Protein AF-A0A877P936-F1 (afdb_monomer)

Sequence (48 aa):
LRMSGGDHIHSGTVVGKLEGEREITLGFVDLLRDDFVEKDRSRGIYFT

pLDDT: mean 97.95, std 0.93, range [92.75, 98.56]

Structure (mmCIF, N/CA/C/O backbone):
data_AF-A0A877P936-F1
#
_entry.id   AF-A0A877P936-F1
#
loop_
_atom_site.group_PDB
_atom_site.id
_atom_site.type_symbol
_atom_site.label_atom_id
_atom_site.label_alt_id
_atom_site.label_comp_id
_atom_site.label_asym_id
_atom_site.label_entity_id
_atom_site.label_seq_id
_atom_site.pdbx_PDB_ins_code
_atom_site.Cartn_x
_atom_site.Cartn_y
_atom_site.Cartn_z
_atom_site.occupancy
_atom_site.B_iso_or_equiv
_atom_site.auth_seq_id
_atom_site.auth_comp_id
_atom_site.auth_asym_id
_atom_site.auth_atom_id
_atom_site.pdbx_PDB_model_num
ATOM 1 N N . LEU A 1 1 ? 2.639 8.861 -6.978 1.00 92.75 1 LEU A N 1
ATOM 2 C CA . LEU A 1 1 ? 2.780 8.349 -8.360 1.00 92.75 1 LEU A CA 1
ATOM 3 C C . LEU A 1 1 ? 1.438 8.188 -9.071 1.00 92.75 1 LEU A C 1
ATOM 5 O O . LEU A 1 1 ? 1.350 8.657 -10.194 1.00 92.75 1 LEU A O 1
ATOM 9 N N . ARG A 1 2 ? 0.400 7.609 -8.436 1.00 96.75 2 ARG A N 1
ATOM 10 C CA . ARG A 1 2 ? -0.942 7.439 -9.038 1.00 96.75 2 ARG A CA 1
ATOM 11 C C . ARG A 1 2 ? -1.485 8.723 -9.685 1.00 96.75 2 ARG A C 1
ATOM 13 O O . ARG A 1 2 ? -1.717 8.745 -10.883 1.00 96.75 2 ARG A O 1
ATOM 20 N N . MET A 1 3 ? -1.555 9.825 -8.933 1.00 97.50 3 MET A N 1
ATOM 21 C CA . MET A 1 3 ? -2.015 11.128 -9.454 1.00 97.50 3 MET A CA 1
ATOM 22 C C . MET A 1 3 ? -1.110 11.727 -10.539 1.00 97.50 3 MET A C 1
ATOM 24 O O . MET A 1 3 ? -1.559 12.522 -11.353 1.00 97.50 3 MET A O 1
ATOM 28 N N . SER A 1 4 ? 0.173 11.361 -10.541 1.00 98.19 4 SER A N 1
ATOM 29 C CA . SER A 1 4 ? 1.141 11.797 -11.550 1.00 98.19 4 SER A CA 1
ATOM 30 C C . SER A 1 4 ? 1.033 10.992 -12.853 1.00 9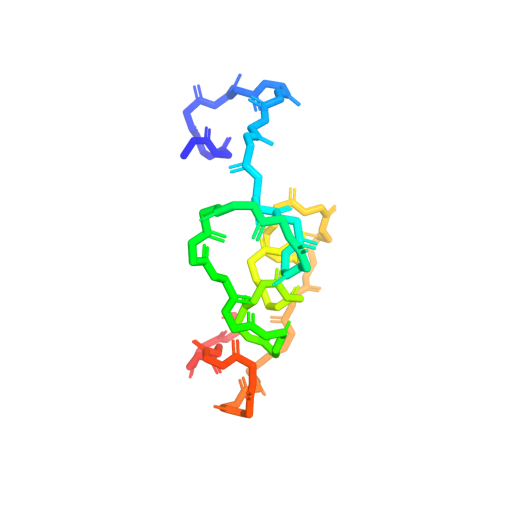8.19 4 SER A C 1
ATOM 32 O O . SER A 1 4 ? 1.702 11.350 -13.814 1.00 98.19 4 SER A O 1
ATOM 34 N N . GLY A 1 5 ? 0.232 9.916 -12.882 1.00 98.00 5 GLY A N 1
ATOM 35 C CA . GLY A 1 5 ? -0.001 9.085 -14.068 1.00 98.00 5 GLY A CA 1
ATOM 36 C C . GLY A 1 5 ? 1.026 7.975 -14.302 1.00 98.00 5 GLY A C 1
ATOM 37 O O . GLY A 1 5 ? 1.290 7.639 -15.447 1.00 98.00 5 GLY A O 1
ATOM 38 N N . GLY A 1 6 ? 1.657 7.430 -13.255 1.00 98.00 6 GLY A N 1
ATOM 39 C CA . GLY A 1 6 ? 2.552 6.278 -13.423 1.00 98.00 6 GLY A CA 1
ATOM 40 C C . GLY A 1 6 ? 1.791 4.953 -13.480 1.00 98.00 6 GLY A C 1
ATOM 41 O O . GLY A 1 6 ? 1.023 4.660 -12.566 1.00 98.00 6 GLY A O 1
ATOM 42 N N . ASP A 1 7 ? 2.063 4.143 -14.503 1.00 98.00 7 ASP A N 1
ATOM 43 C CA . ASP A 1 7 ? 1.362 2.871 -14.741 1.00 98.00 7 ASP A CA 1
ATOM 44 C C . ASP A 1 7 ? 1.805 1.737 -13.799 1.00 98.00 7 ASP A C 1
ATOM 46 O O . ASP A 1 7 ? 1.010 0.875 -13.432 1.00 98.00 7 ASP A O 1
ATOM 50 N N . HIS A 1 8 ? 3.076 1.738 -13.375 1.00 98.38 8 HIS A N 1
ATOM 51 C CA . HIS A 1 8 ? 3.642 0.729 -12.475 1.00 98.38 8 HIS A CA 1
ATOM 52 C C . HIS A 1 8 ? 4.465 1.364 -11.3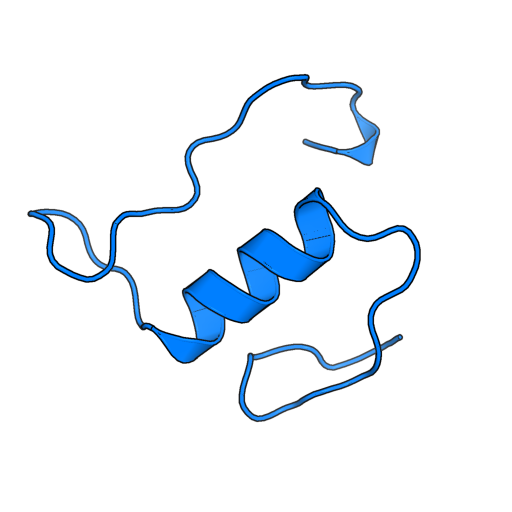51 1.00 98.38 8 HIS A C 1
ATOM 54 O O . HIS A 1 8 ? 5.200 2.332 -11.558 1.00 98.38 8 HIS A O 1
ATOM 60 N N . ILE A 1 9 ? 4.394 0.768 -10.160 1.00 97.81 9 ILE A N 1
ATOM 61 C CA . ILE A 1 9 ? 5.193 1.151 -8.993 1.00 97.81 9 ILE A CA 1
ATOM 62 C C . ILE A 1 9 ? 5.575 -0.082 -8.178 1.00 97.81 9 ILE A C 1
ATOM 64 O O . ILE A 1 9 ? 4.805 -1.031 -8.068 1.00 97.81 9 ILE A O 1
ATOM 68 N N . HIS A 1 10 ? 6.767 -0.060 -7.585 1.00 98.06 10 HIS A N 1
ATOM 69 C CA . HIS A 1 10 ? 7.188 -1.086 -6.638 1.00 98.06 10 HIS A CA 1
ATOM 70 C C . HIS A 1 10 ? 6.530 -0.822 -5.279 1.00 98.06 10 HIS A C 1
ATOM 72 O O . HIS A 1 10 ? 6.714 0.252 -4.709 1.00 98.06 10 HIS A O 1
ATOM 78 N N . SER A 1 11 ? 5.795 -1.800 -4.754 1.00 97.12 11 SER A N 1
ATOM 79 C CA . SER A 1 11 ? 5.067 -1.708 -3.479 1.00 97.12 11 SER A CA 1
ATOM 80 C C . SER A 1 11 ? 5.668 -2.567 -2.360 1.00 97.12 11 SER A C 1
ATOM 82 O O . SER A 1 11 ? 5.046 -2.736 -1.323 1.00 97.12 11 SER A O 1
ATOM 84 N N . GLY A 1 12 ? 6.863 -3.129 -2.561 1.00 97.69 12 GLY A N 1
ATOM 85 C CA . GLY A 1 12 ? 7.485 -4.051 -1.609 1.00 97.69 12 GLY A CA 1
ATOM 86 C C . GLY A 1 12 ? 7.024 -5.500 -1.779 1.00 97.69 12 GLY A C 1
ATOM 87 O O . GLY A 1 12 ? 6.137 -5.811 -2.572 1.00 97.69 12 GLY A O 1
ATOM 88 N N . THR A 1 13 ? 7.695 -6.409 -1.070 1.00 97.94 13 THR A N 1
ATOM 89 C CA . THR A 1 13 ? 7.441 -7.863 -1.159 1.00 97.94 13 THR A CA 1
ATOM 90 C C . THR A 1 13 ? 7.111 -8.506 0.183 1.00 97.94 13 THR A C 1
ATOM 92 O O . THR A 1 13 ? 6.776 -9.686 0.202 1.00 97.94 13 THR A O 1
ATOM 95 N N . VAL A 1 14 ? 7.187 -7.751 1.287 1.00 98.19 14 VAL A N 1
ATOM 96 C CA . VAL A 1 14 ? 7.018 -8.188 2.688 1.00 98.19 14 VAL A CA 1
ATOM 97 C C . VAL A 1 14 ? 8.074 -9.195 3.163 1.00 98.19 14 VAL A C 1
ATOM 99 O O . VAL A 1 14 ? 8.726 -8.990 4.178 1.00 98.19 14 VAL A O 1
ATOM 102 N N . VAL A 1 15 ? 8.289 -10.269 2.410 1.00 98.12 15 VAL A N 1
ATOM 103 C CA . VAL A 1 15 ? 9.204 -11.377 2.731 1.00 98.12 15 VAL A CA 1
ATOM 104 C C . VAL A 1 15 ? 10.556 -11.284 2.012 1.00 98.12 15 VAL A C 1
ATOM 106 O O . VAL A 1 15 ? 11.359 -12.213 2.074 1.00 98.12 15 VAL A O 1
ATOM 109 N N . GLY A 1 16 ? 10.794 -10.203 1.266 1.00 98.06 16 GLY A N 1
ATOM 110 C CA . GLY A 1 16 ? 12.032 -9.999 0.520 1.00 98.06 16 GLY A CA 1
ATOM 111 C C . GLY A 1 16 ? 13.169 -9.425 1.362 1.00 98.06 16 GLY A C 1
ATOM 112 O O . GLY A 1 16 ? 13.105 -9.317 2.580 1.00 98.06 16 GLY A O 1
ATOM 113 N N . LYS A 1 17 ? 14.246 -9.027 0.677 1.00 98.44 17 LYS A N 1
ATOM 114 C CA . LYS A 1 17 ? 15.431 -8.437 1.321 1.00 98.44 17 LYS A CA 1
ATOM 115 C C . LYS A 1 17 ? 15.168 -7.043 1.906 1.00 98.44 17 LYS A C 1
ATOM 117 O O . LYS A 1 17 ? 15.852 -6.638 2.842 1.00 98.44 17 LYS A O 1
ATOM 122 N N . LEU A 1 18 ? 14.272 -6.283 1.282 1.00 98.44 18 LEU A N 1
ATOM 123 C CA . LEU A 1 18 ? 13.948 -4.919 1.688 1.00 98.44 18 LEU A CA 1
ATOM 124 C C . LEU A 1 18 ? 12.785 -4.944 2.679 1.00 98.44 18 LEU A C 1
ATOM 126 O O . LEU A 1 18 ? 11.926 -5.817 2.589 1.00 98.44 18 LEU A O 1
ATOM 130 N N . GLU A 1 19 ? 12.782 -3.984 3.601 1.00 98.31 19 GLU A N 1
ATOM 131 C CA . GLU A 1 19 ? 11.733 -3.824 4.609 1.00 98.31 19 GLU A CA 1
ATOM 132 C C . GLU A 1 19 ? 10.344 -3.663 3.965 1.00 98.31 19 GLU A C 1
ATOM 134 O O . GLU A 1 19 ? 10.211 -3.145 2.852 1.00 98.31 19 GLU A O 1
ATOM 139 N N . GLY A 1 20 ? 9.323 -4.158 4.664 1.00 97.31 20 GLY A N 1
ATOM 140 C CA . GLY A 1 20 ? 7.924 -4.019 4.286 1.00 97.31 20 GLY A CA 1
ATOM 141 C C 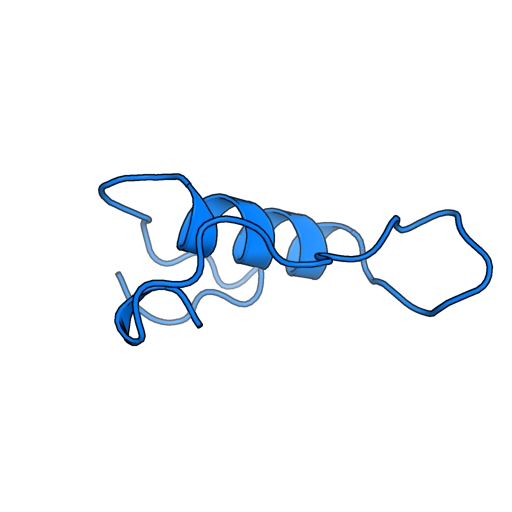. GLY A 1 20 ? 7.010 -4.740 5.272 1.00 97.31 20 GLY A C 1
ATOM 142 O O . GLY A 1 20 ? 6.792 -5.944 5.153 1.00 97.31 20 GLY A O 1
ATOM 143 N N . GLU A 1 21 ? 6.459 -4.015 6.243 1.00 98.31 21 GLU A N 1
ATOM 144 C CA . GLU A 1 21 ? 5.396 -4.531 7.115 1.00 98.31 21 GLU A CA 1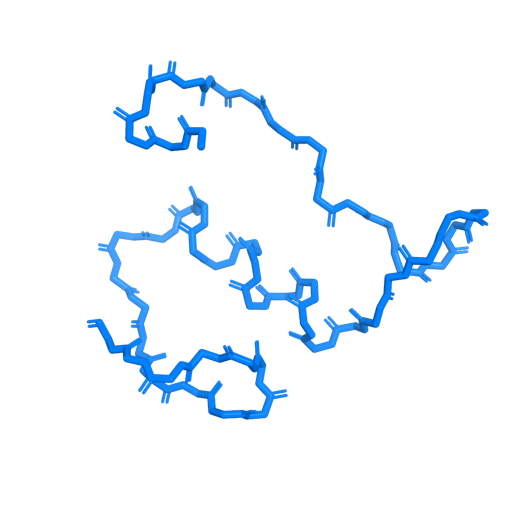
ATOM 145 C C . GLU A 1 21 ? 4.148 -4.914 6.285 1.00 98.31 21 GLU A C 1
ATOM 147 O O . GLU A 1 21 ? 3.798 -4.250 5.301 1.00 98.31 21 GLU A O 1
ATOM 152 N N . ARG A 1 22 ? 3.498 -6.030 6.639 1.00 98.25 22 ARG A N 1
ATOM 153 C CA . ARG A 1 22 ? 2.447 -6.649 5.824 1.00 98.25 22 ARG A CA 1
ATOM 154 C C . ARG A 1 22 ? 1.193 -5.782 5.718 1.00 98.25 22 ARG A C 1
ATOM 156 O O . ARG A 1 22 ? 0.708 -5.590 4.603 1.00 98.25 22 ARG A O 1
ATOM 163 N N . GLU A 1 23 ? 0.652 -5.300 6.832 1.00 98.44 23 GLU A N 1
ATOM 164 C CA . GLU A 1 23 ? -0.605 -4.540 6.833 1.00 98.44 23 GLU A CA 1
ATOM 165 C C . GLU A 1 23 ? -0.442 -3.175 6.162 1.00 98.44 23 GLU A C 1
ATOM 167 O O . GLU A 1 23 ? -1.309 -2.759 5.391 1.00 98.44 23 GLU A O 1
ATOM 172 N N . ILE A 1 24 ? 0.708 -2.526 6.354 1.00 98.12 24 ILE A N 1
ATOM 173 C CA . ILE A 1 24 ? 1.046 -1.283 5.650 1.00 98.12 24 ILE A CA 1
ATOM 174 C C . ILE A 1 24 ? 1.172 -1.533 4.141 1.00 98.12 24 ILE A C 1
ATOM 176 O O . ILE A 1 24 ? 0.644 -0.762 3.336 1.00 98.12 24 ILE A O 1
ATOM 180 N N . THR A 1 25 ? 1.836 -2.622 3.737 1.00 98.50 25 THR A N 1
ATOM 181 C CA . THR A 1 25 ? 1.991 -2.969 2.314 1.00 98.50 25 THR A CA 1
ATOM 182 C C . THR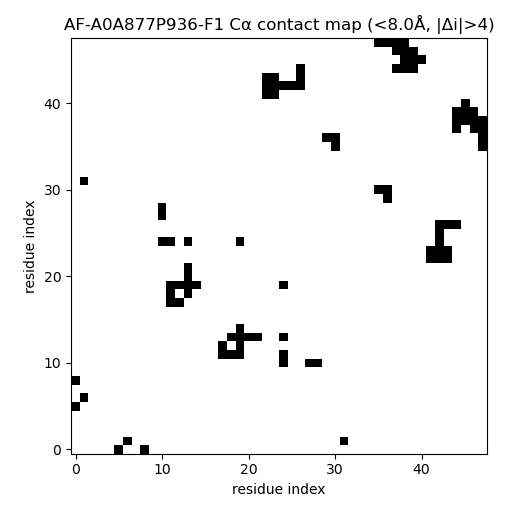 A 1 25 ? 0.637 -3.215 1.649 1.00 98.50 25 THR A C 1
ATOM 184 O O . THR A 1 25 ? 0.413 -2.748 0.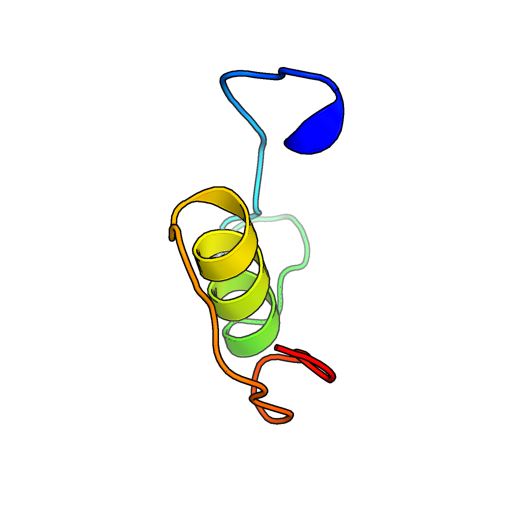533 1.00 98.50 25 THR A O 1
ATOM 187 N N . LEU A 1 26 ? -0.283 -3.903 2.332 1.00 98.56 26 LEU A N 1
ATOM 188 C CA . LEU A 1 26 ? -1.643 -4.111 1.830 1.00 98.56 26 LEU A CA 1
ATOM 189 C C . LEU A 1 26 ? -2.391 -2.786 1.670 1.00 98.56 26 LEU A C 1
ATOM 191 O O . LEU A 1 26 ? -2.930 -2.536 0.596 1.00 98.56 26 LEU A O 1
ATOM 195 N N . GLY A 1 27 ? -2.337 -1.903 2.672 1.00 98.31 27 GLY A N 1
ATOM 196 C CA . GLY A 1 27 ? -2.959 -0.582 2.563 1.00 98.31 27 GLY A CA 1
ATOM 197 C C . GLY A 1 27 ? -2.410 0.244 1.393 1.00 98.31 27 GLY A C 1
ATOM 198 O O . GLY A 1 27 ? -3.166 0.906 0.683 1.00 98.31 27 GLY A O 1
ATOM 199 N N . PHE A 1 28 ? -1.103 0.163 1.124 1.00 97.69 28 PHE A N 1
ATOM 200 C CA . PHE A 1 28 ? -0.497 0.833 -0.030 1.00 97.69 28 PHE A CA 1
ATOM 201 C C . PHE A 1 28 ? -0.962 0.246 -1.371 1.00 97.69 28 PHE A C 1
ATOM 203 O O . PHE A 1 28 ? -1.177 0.996 -2.324 1.00 97.69 28 PHE A O 1
ATOM 210 N N . VAL A 1 29 ? -1.134 -1.077 -1.457 1.00 98.25 29 VAL A N 1
ATOM 211 C CA . VAL A 1 29 ? -1.654 -1.742 -2.662 1.00 98.25 29 VAL A CA 1
ATOM 212 C C . VAL A 1 29 ? -3.104 -1.336 -2.930 1.00 98.25 29 VAL A C 1
ATOM 214 O O . VAL A 1 29 ? -3.413 -0.993 -4.074 1.00 98.25 29 VAL A O 1
ATOM 217 N N . ASP A 1 30 ? -3.953 -1.298 -1.901 1.00 98.38 30 ASP A N 1
ATOM 218 C CA . ASP A 1 30 ? -5.357 -0.881 -2.016 1.00 98.38 30 ASP A CA 1
ATOM 219 C C . ASP A 1 30 ? -5.436 0.567 -2.553 1.00 98.38 30 ASP A C 1
ATOM 221 O O . ASP A 1 30 ? -6.077 0.838 -3.570 1.00 98.38 30 ASP A O 1
ATOM 225 N N . LEU A 1 31 ? -4.649 1.490 -1.978 1.00 98.38 31 LEU A N 1
ATOM 226 C CA . LEU A 1 31 ? -4.563 2.896 -2.413 1.00 98.38 31 LEU A CA 1
ATOM 227 C C . LEU A 1 31 ? -4.071 3.092 -3.854 1.00 98.38 31 LEU A C 1
ATOM 229 O O . LEU A 1 31 ? -4.290 4.154 -4.447 1.00 98.38 31 LEU A O 1
ATOM 233 N N . LEU A 1 32 ? -3.373 2.117 -4.431 1.00 98.31 32 LEU A N 1
ATOM 234 C CA . LEU A 1 32 ? -2.885 2.194 -5.806 1.00 98.31 32 LEU A CA 1
ATOM 235 C C . LEU A 1 32 ? -3.868 1.624 -6.824 1.00 98.31 32 LEU A C 1
ATOM 237 O O . LEU A 1 32 ? -3.826 2.046 -7.981 1.00 98.31 32 LEU A O 1
ATOM 241 N N . ARG A 1 33 ? -4.710 0.672 -6.418 1.00 98.00 33 ARG A N 1
ATOM 242 C CA . ARG A 1 33 ? -5.486 -0.162 -7.344 1.00 98.00 33 ARG A CA 1
ATOM 243 C C . ARG A 1 33 ? -6.978 0.089 -7.285 1.00 98.00 33 ARG A C 1
ATOM 245 O O . ARG A 1 33 ? -7.619 0.026 -8.329 1.00 98.00 33 ARG A O 1
ATOM 252 N N . ASP A 1 34 ? -7.504 0.376 -6.105 1.00 98.31 34 ASP A N 1
ATOM 253 C CA . ASP A 1 34 ? -8.944 0.420 -5.909 1.00 98.31 34 ASP A CA 1
ATOM 254 C C . ASP A 1 34 ? -9.481 1.822 -6.197 1.00 98.31 34 ASP A C 1
ATOM 256 O O . ASP A 1 34 ? -8.792 2.836 -6.022 1.00 98.31 34 ASP A O 1
ATOM 260 N N . ASP A 1 35 ? -10.720 1.885 -6.674 1.00 98.19 35 ASP A N 1
ATOM 261 C CA . ASP A 1 35 ? -11.396 3.146 -6.996 1.00 98.19 35 ASP A CA 1
ATOM 262 C C . ASP A 1 35 ? -11.813 3.915 -5.736 1.00 98.19 35 ASP A C 1
ATOM 264 O O . ASP A 1 35 ? -11.933 5.139 -5.760 1.00 98.19 35 ASP A O 1
ATOM 268 N N . PHE A 1 36 ? -12.007 3.198 -4.628 1.00 98.25 36 PHE A N 1
ATOM 269 C CA . PHE A 1 36 ? -12.385 3.737 -3.330 1.00 98.25 36 PHE A CA 1
ATOM 270 C C . PHE A 1 36 ? -11.824 2.847 -2.223 1.00 98.25 36 PHE A C 1
ATOM 272 O O . PHE A 1 36 ? -11.944 1.626 -2.298 1.00 98.25 36 PHE A O 1
ATOM 279 N N . VAL A 1 37 ? -11.236 3.452 -1.192 1.00 98.31 37 VAL A N 1
ATOM 280 C CA . VAL A 1 37 ? -10.607 2.731 -0.080 1.00 98.31 37 VAL A CA 1
ATOM 281 C C . VAL A 1 37 ? -11.105 3.328 1.226 1.00 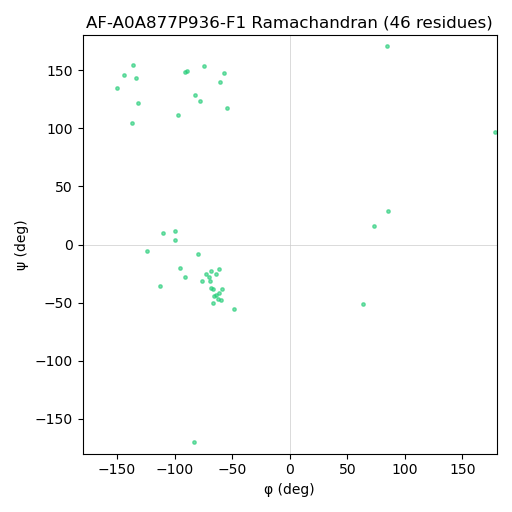98.31 37 VAL A C 1
ATOM 283 O O . VAL A 1 37 ? -10.939 4.518 1.453 1.00 98.31 37 VAL A O 1
ATOM 286 N N . GLU A 1 38 ? -11.721 2.527 2.095 1.00 98.44 38 GLU A N 1
ATOM 287 C CA . GLU A 1 38 ? -12.174 3.031 3.392 1.00 98.44 38 GLU A CA 1
ATOM 288 C C . GLU A 1 38 ? -11.018 3.246 4.373 1.00 98.44 38 GLU A C 1
ATOM 290 O O . GLU A 1 38 ? -9.992 2.565 4.344 1.00 98.44 38 GLU A O 1
ATOM 295 N N . LYS A 1 39 ? -11.222 4.170 5.313 1.00 98.50 39 LYS A N 1
ATOM 296 C CA . LYS A 1 39 ? -10.347 4.344 6.470 1.00 98.50 39 LYS A CA 1
ATOM 297 C C . LYS A 1 39 ? -10.169 3.033 7.250 1.00 98.50 39 LYS A C 1
ATOM 299 O O . LYS A 1 39 ? -11.083 2.575 7.931 1.00 98.50 39 LYS A O 1
ATOM 304 N N . ASP A 1 40 ? -8.931 2.557 7.305 1.00 98.56 40 ASP A N 1
ATOM 305 C CA . ASP A 1 40 ? -8.495 1.435 8.131 1.00 98.56 40 ASP A CA 1
ATOM 306 C C . ASP A 1 40 ? -7.146 1.733 8.803 1.00 98.56 40 ASP A C 1
ATOM 308 O O . ASP A 1 40 ? -6.071 1.653 8.205 1.00 98.56 40 ASP A O 1
ATOM 312 N N . ARG A 1 41 ? -7.190 2.034 10.105 1.00 98.12 41 ARG A N 1
ATOM 313 C CA . ARG A 1 41 ? -5.984 2.353 10.884 1.00 98.12 41 ARG A CA 1
ATOM 314 C C . ARG A 1 4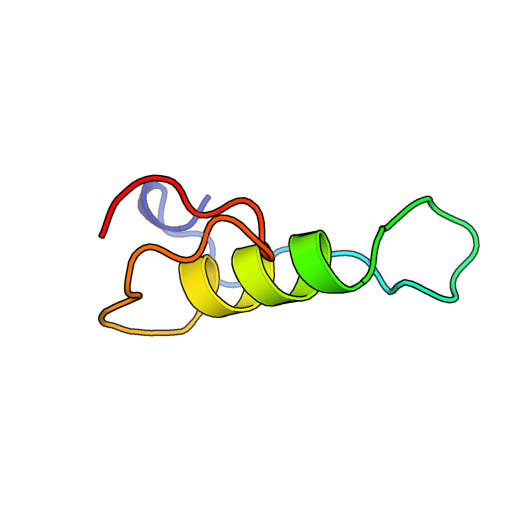1 ? -5.052 1.161 11.077 1.00 98.12 41 ARG A C 1
ATOM 316 O O . ARG A 1 41 ? -3.873 1.390 11.332 1.00 98.12 41 ARG A O 1
ATOM 323 N N . SER A 1 42 ? -5.551 -0.071 10.975 1.00 98.19 42 SER A N 1
ATOM 324 C CA . SER A 1 42 ? -4.707 -1.266 11.089 1.00 98.19 42 SER A CA 1
ATOM 325 C C . SER A 1 42 ? -3.779 -1.420 9.882 1.00 98.19 42 SER A C 1
ATOM 327 O O . SER A 1 42 ? -2.661 -1.900 10.035 1.00 98.19 42 SER A O 1
ATOM 329 N N . ARG A 1 43 ? -4.196 -0.893 8.723 1.00 98.25 43 ARG A N 1
ATOM 330 C CA . ARG A 1 43 ? -3.420 -0.831 7.475 1.00 98.25 43 ARG A CA 1
ATOM 331 C C . ARG A 1 43 ? -2.760 0.524 7.217 1.00 98.25 43 ARG A C 1
ATOM 333 O O . ARG A 1 43 ? -2.298 0.799 6.114 1.00 98.25 43 ARG A O 1
ATOM 340 N N . GLY A 1 44 ? -2.735 1.406 8.218 1.00 98.06 44 GLY A N 1
ATOM 341 C CA . GLY A 1 44 ? -2.149 2.744 8.090 1.00 98.06 44 GLY A CA 1
ATOM 342 C C . GLY A 1 44 ? -2.974 3.735 7.257 1.00 98.06 44 GLY A C 1
ATOM 343 O O . GLY 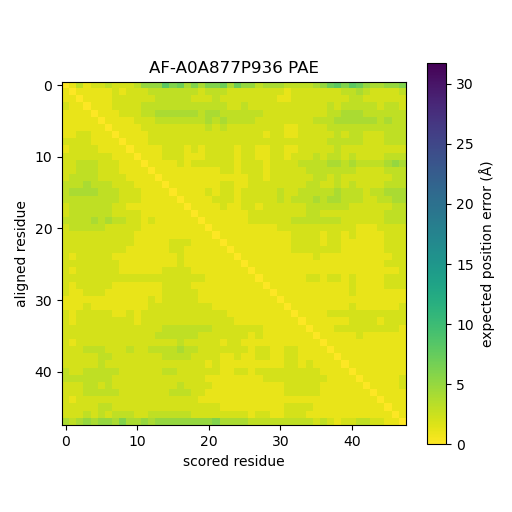A 1 44 ? -2.457 4.781 6.867 1.00 98.06 44 GLY A O 1
ATOM 344 N N . ILE A 1 45 ? -4.254 3.451 7.003 1.00 98.56 45 ILE A N 1
ATOM 345 C CA . ILE A 1 45 ? -5.162 4.304 6.232 1.00 98.56 45 ILE A CA 1
ATOM 346 C C . ILE A 1 45 ? -5.998 5.156 7.197 1.00 98.56 45 ILE A C 1
ATOM 348 O O . ILE A 1 45 ? -6.841 4.669 7.951 1.00 98.56 45 ILE A O 1
ATOM 352 N N . TYR A 1 46 ? -5.754 6.465 7.208 1.00 98.25 46 TYR A N 1
ATOM 353 C CA . TYR A 1 46 ? -6.371 7.381 8.180 1.00 98.25 46 TYR A CA 1
ATOM 354 C C . TYR A 1 46 ? -7.635 8.076 7.671 1.00 98.25 46 TYR A C 1
ATOM 356 O O . TYR A 1 46 ? -8.441 8.529 8.493 1.00 98.25 46 TYR A O 1
ATOM 364 N N . PHE A 1 47 ? -7.804 8.130 6.352 1.00 97.94 47 PHE A N 1
ATOM 365 C CA . PHE A 1 47 ? -8.891 8.796 5.646 1.00 97.94 47 PHE A CA 1
ATOM 366 C C . PHE A 1 47 ? -9.399 7.891 4.530 1.00 97.94 47 PHE A C 1
ATOM 368 O O . PHE A 1 47 ? -8.646 7.049 4.047 1.00 97.94 47 PHE A O 1
ATOM 375 N N . THR A 1 48 ? -10.655 8.102 4.163 1.00 95.31 48 THR A N 1
ATOM 376 C CA . THR A 1 48 ? -11.262 7.539 2.961 1.00 95.31 48 THR A CA 1
ATOM 377 C C . THR A 1 48 ? -11.014 8.470 1.778 1.00 95.31 48 THR A C 1
ATOM 379 O O . THR A 1 48 ? -11.058 9.701 2.016 1.00 95.31 48 THR A O 1
#

Foldseek 3Di:
DQVVDDPDDDLDDCPDPDHDDDLLSVLVVCVNPPPDDQADVSNPRHHD

Mean predicted aligned error: 1.84 Å

Radius of gyration: 11.37 Å; Cα contacts (8 Å, |Δi|>4): 47; chains: 1; bounding box: 28×23×26 Å

InterPro domains:
  IPR000685 Ribulose bisphosphate carboxylase, large subunit, C-terminal [PF00016] (1-48)
  IPR033966 RuBisCO [PTHR42704] (1-48)
  IPR036376 Ribulose bisphosphate carboxylase, large subunit, C-terminal domain superfamily [G3DSA:3.20.20.110] (1-48)
  IPR036376 Ribulose bisphosphate carboxylase, large subunit, C-terminal domain superfamily [SSF51649] (1-48)

Solvent-accessible surface area (backbone atoms only — not comparable to full-atom values): 3143 Å² total; per-residue (Å²): 96,70,93,78,68,54,94,77,80,91,70,70,70,48,81,52,96,54,85,37,62,63,46,46,37,49,39,54,50,45,72,71,71,52,96,72,58,76,58,34,70,83,26,72,30,85,59,100

Nearest PDB structures (foldseek):
  1gk8-assembly1_A  TM=1.002E+00  e=3.790E-04  Chlamydomonas reinhardtii
  2vdh-assembly1_H  TM=1.002E+00  e=4.355E-04  Chlamydomonas reinhardtii
  5iu0-assembly1_B  TM=9.998E-01  e=7.078E-04  Arabidopsis thaliana
  7qsw-assembly1_C  TM=1.000E+00  e=1.001E-03  synthetic construct

Organism: Hypericum perforatum (NCBI:txid65561)

Secondary structure (DSSP, 8-state):
-GGGT-S------SSSSS---HHHHHHHHHHHH-S-----GGGT----